Protein AF-A0A227J943-F1 (afdb_monomer_lite)

Radius of gyration: 14.08 Å; chains: 1; bounding box: 34×31×43 Å

InterPro domains:
  IPR006094 FAD linked oxidase, N-terminal [PF01565] (1-99)
  IPR016166 FAD-binding domain, PCMH-type [PS51387] (1-130)
  IPR016169 FAD-binding, type PCMH, subdomain 2 [G3DSA:3.30.465.10] (1-130)
  IPR036318 FAD-binding, type PCMH-like superfamily [SSF56176] (2-130)
  IPR050416 FAD-linked Oxidoreductases in Biosynthetic Pathways [PTHR42973] (6-129)

Structure (mmCIF, N/CA/C/O backbone):
data_AF-A0A227J943-F1
#
_entry.id   AF-A0A227J943-F1
#
loop_
_atom_site.group_PDB
_atom_site.id
_atom_site.type_symbol
_atom_site.label_atom_id
_atom_site.label_alt_id
_atom_site.label_comp_id
_atom_site.label_asym_id
_atom_site.label_entity_id
_atom_site.label_seq_id
_atom_site.pdbx_PDB_ins_code
_atom_site.Cartn_x
_atom_site.Cartn_y
_atom_site.Cartn_z
_atom_site.occupancy
_atom_site.B_iso_or_equiv
_atom_site.auth_seq_id
_atom_site.auth_comp_id
_atom_site.auth_asym_id
_atom_site.auth_atom_id
_atom_site.pdbx_PDB_model_num
ATOM 1 N N . ASN A 1 1 ? -1.892 5.500 -12.706 1.00 88.62 1 ASN A N 1
ATOM 2 C CA . ASN A 1 1 ? -0.801 6.489 -12.535 1.00 88.62 1 ASN A CA 1
ATOM 3 C C . ASN A 1 1 ? -0.649 7.252 -13.852 1.00 88.62 1 ASN A C 1
ATOM 5 O O . ASN A 1 1 ? -0.716 6.608 -14.889 1.00 88.62 1 ASN A O 1
ATOM 9 N N . ILE A 1 2 ? -0.507 8.583 -13.827 1.00 93.31 2 ILE A N 1
ATOM 10 C CA . ILE A 1 2 ? -0.534 9.434 -15.040 1.00 93.31 2 ILE A CA 1
ATOM 11 C C . ILE A 1 2 ? 0.689 9.201 -15.947 1.00 93.31 2 ILE A C 1
ATOM 13 O O . ILE A 1 2 ? 0.589 9.384 -17.154 1.00 93.31 2 ILE A O 1
ATOM 17 N N . ALA A 1 3 ? 1.813 8.730 -15.399 1.00 96.56 3 ALA A N 1
ATOM 18 C CA . ALA A 1 3 ? 3.021 8.424 -16.166 1.00 96.56 3 ALA A CA 1
ATOM 19 C C . ALA A 1 3 ? 2.927 7.123 -16.990 1.00 96.56 3 ALA A C 1
ATOM 21 O O . ALA A 1 3 ? 3.852 6.811 -17.727 1.00 96.56 3 ALA A O 1
ATOM 22 N N . GLY A 1 4 ? 1.837 6.353 -16.873 1.00 95.81 4 GLY A N 1
ATOM 23 C CA . GLY A 1 4 ? 1.636 5.142 -17.679 1.00 95.81 4 GLY A CA 1
ATOM 24 C C . GLY A 1 4 ? 2.387 3.895 -17.196 1.00 95.81 4 GLY A C 1
ATOM 25 O O . GLY A 1 4 ? 2.335 2.874 -17.865 1.00 95.81 4 GLY A O 1
ATOM 26 N N . ASN A 1 5 ? 3.002 3.926 -16.007 1.00 95.50 5 ASN A N 1
ATOM 27 C CA . ASN A 1 5 ? 3.844 2.840 -15.464 1.00 95.50 5 ASN A CA 1
ATOM 28 C C . ASN A 1 5 ? 3.155 1.469 -15.272 1.00 95.50 5 ASN A C 1
ATOM 30 O O . ASN A 1 5 ? 3.804 0.522 -14.846 1.00 95.50 5 ASN A O 1
ATOM 34 N N . ALA A 1 6 ? 1.843 1.367 -15.497 1.00 95.12 6 ALA A N 1
ATOM 35 C CA . ALA A 1 6 ? 1.084 0.130 -15.311 1.00 95.12 6 ALA A CA 1
ATOM 36 C C . ALA A 1 6 ? 1.099 -0.787 -16.547 1.00 95.12 6 ALA A C 1
ATOM 38 O O . ALA A 1 6 ? 0.615 -1.908 -16.465 1.00 95.12 6 ALA A O 1
ATOM 39 N N . VAL A 1 7 ? 1.626 -0.320 -17.682 1.00 96.94 7 VAL A N 1
ATOM 40 C CA . VAL A 1 7 ? 1.713 -1.082 -18.935 1.00 96.94 7 VAL A CA 1
ATOM 41 C C . VAL A 1 7 ? 3.126 -0.998 -19.504 1.00 96.94 7 VAL A C 1
ATOM 43 O O . VAL A 1 7 ? 3.885 -0.089 -19.172 1.00 96.94 7 VAL A O 1
ATOM 46 N N . CYS A 1 8 ? 3.488 -1.952 -20.357 1.00 96.56 8 CYS A N 1
ATOM 47 C CA . CYS A 1 8 ? 4.795 -1.993 -21.002 1.00 96.56 8 CYS A CA 1
ATOM 48 C C . CYS A 1 8 ? 4.689 -2.490 -22.444 1.00 96.56 8 CYS A C 1
ATOM 50 O O . CYS A 1 8 ? 3.818 -3.297 -22.774 1.00 96.56 8 CYS A O 1
ATOM 52 N N . ASP A 1 9 ? 5.618 -2.039 -23.281 1.00 97.50 9 ASP A N 1
ATOM 53 C CA . ASP A 1 9 ? 5.806 -2.576 -24.624 1.00 97.50 9 ASP A CA 1
ATOM 54 C C . ASP A 1 9 ? 6.682 -3.828 -24.552 1.00 97.50 9 ASP A C 1
ATOM 56 O O . ASP A 1 9 ? 7.767 -3.800 -23.971 1.00 97.50 9 ASP A O 1
ATOM 60 N N . ASN A 1 10 ? 6.236 -4.924 -25.174 1.00 96.50 10 ASN A N 1
ATOM 61 C CA . ASN A 1 10 ? 6.993 -6.181 -25.285 1.00 96.50 10 ASN A CA 1
ATOM 62 C C . ASN A 1 10 ? 7.503 -6.749 -23.943 1.00 96.50 10 ASN A C 1
ATOM 64 O O . ASN A 1 10 ? 8.530 -7.428 -23.903 1.00 96.50 10 ASN A O 1
ATOM 68 N N . GLY A 1 11 ? 6.795 -6.471 -22.850 1.00 97.06 11 GLY A N 1
ATOM 69 C CA . GLY A 1 11 ? 7.096 -6.992 -21.523 1.00 97.06 11 GLY A CA 1
ATOM 70 C C . GLY A 1 11 ? 5.964 -7.848 -20.969 1.00 97.06 11 GLY A C 1
ATOM 71 O O . GLY A 1 11 ? 5.012 -8.207 -21.664 1.00 97.06 11 GLY A O 1
ATOM 72 N N . VAL A 1 12 ? 6.077 -8.169 -19.685 1.00 97.50 12 VAL A N 1
ATOM 73 C CA . VAL A 1 12 ? 5.025 -8.853 -18.935 1.00 97.50 12 VAL A CA 1
ATOM 74 C C . VAL A 1 12 ? 4.421 -7.860 -17.957 1.00 97.50 12 VAL A C 1
ATOM 76 O O . VAL A 1 12 ? 5.125 -7.281 -17.131 1.00 97.50 12 VAL A O 1
ATOM 79 N N . MET A 1 13 ? 3.105 -7.688 -18.043 1.00 97.56 13 MET A N 1
ATOM 80 C CA . MET A 1 13 ? 2.330 -6.956 -17.051 1.00 97.56 13 MET A CA 1
ATOM 81 C C . MET A 1 13 ? 1.874 -7.928 -15.968 1.00 97.56 13 MET A C 1
ATOM 83 O O . MET A 1 13 ? 1.166 -8.894 -16.254 1.00 97.56 13 MET A O 1
ATOM 87 N N . ILE A 1 14 ? 2.268 -7.665 -14.725 1.00 98.12 14 ILE A N 1
ATOM 88 C CA . ILE A 1 14 ? 1.749 -8.398 -13.571 1.00 98.12 14 ILE A CA 1
ATOM 89 C C . ILE A 1 14 ? 0.493 -7.670 -13.099 1.00 98.12 14 ILE A C 1
ATOM 91 O O . ILE A 1 14 ? 0.564 -6.689 -12.360 1.00 98.12 14 ILE A O 1
ATOM 95 N N . ASP A 1 15 ? -0.650 -8.125 -13.605 1.00 98.38 15 ASP A N 1
ATOM 96 C CA . ASP A 1 15 ? -1.958 -7.586 -13.252 1.00 98.38 15 ASP A CA 1
ATOM 97 C C . ASP A 1 15 ? -2.443 -8.185 -11.929 1.00 98.38 15 ASP A C 1
ATOM 99 O O . ASP A 1 15 ? -2.662 -9.392 -11.814 1.00 98.38 15 ASP A O 1
ATOM 103 N N . LEU A 1 16 ? -2.601 -7.327 -10.924 1.00 98.44 16 LEU A N 1
ATOM 104 C CA . LEU A 1 16 ? -3.051 -7.708 -9.588 1.00 98.44 16 LEU A CA 1
ATOM 105 C C . LEU A 1 16 ? -4.545 -7.447 -9.375 1.00 98.44 16 LEU A C 1
ATOM 107 O O . LEU A 1 16 ? -5.033 -7.683 -8.276 1.00 98.44 16 LEU A O 1
ATOM 111 N N . SER A 1 17 ? -5.278 -6.976 -10.390 1.00 98.00 17 SER A N 1
ATOM 112 C CA . SER A 1 17 ? -6.685 -6.550 -10.283 1.00 98.00 17 SER A CA 1
ATOM 113 C C . SER A 1 17 ? -7.666 -7.645 -9.857 1.00 98.00 17 SER A C 1
ATOM 115 O O . SER A 1 17 ? -8.803 -7.332 -9.527 1.00 98.00 17 SER A O 1
ATOM 117 N N . LEU A 1 18 ? -7.247 -8.914 -9.838 1.00 98.44 18 LEU A N 1
ATOM 118 C CA . LEU A 1 18 ? -8.046 -10.038 -9.336 1.00 98.44 18 LEU A CA 1
ATOM 119 C C . LEU A 1 18 ? -7.770 -10.383 -7.861 1.00 98.44 18 LEU A C 1
ATOM 121 O O . LEU A 1 18 ? -8.484 -11.204 -7.289 1.00 98.44 18 LEU A O 1
ATOM 125 N N . LEU A 1 19 ? -6.753 -9.775 -7.244 1.00 98.50 19 LEU A N 1
ATOM 126 C CA . LEU A 1 19 ? -6.475 -9.874 -5.810 1.00 98.50 19 LEU A CA 1
ATOM 127 C C . LEU A 1 19 ? -7.187 -8.717 -5.097 1.00 98.50 19 LEU A C 1
ATOM 129 O O . LEU A 1 19 ? -6.608 -7.647 -4.903 1.00 98.50 19 LEU A O 1
ATOM 133 N N . THR A 1 20 ? -8.471 -8.904 -4.787 1.00 98.50 20 THR A N 1
ATOM 134 C CA . THR A 1 20 ? -9.376 -7.842 -4.314 1.00 98.50 20 THR A CA 1
ATOM 135 C C . THR A 1 20 ? -9.987 -8.101 -2.934 1.00 98.50 20 THR A C 1
ATOM 137 O O . THR A 1 20 ? -11.034 -7.538 -2.608 1.00 98.50 20 THR A O 1
ATOM 140 N N . GLN A 1 21 ? -9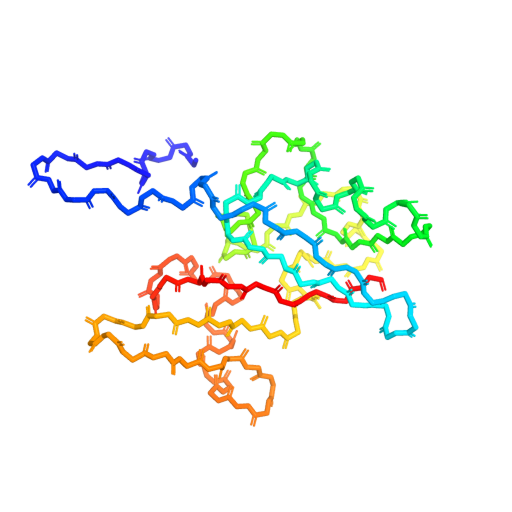.403 -8.975 -2.115 1.00 98.69 21 GLN A N 1
ATOM 141 C CA . GLN A 1 21 ? -9.915 -9.228 -0.770 1.00 98.69 21 GLN A CA 1
ATOM 142 C C . GLN A 1 21 ? -9.547 -8.109 0.208 1.00 98.69 21 GLN A C 1
ATOM 144 O O . GLN A 1 21 ? -8.400 -7.668 0.297 1.00 98.69 21 GLN A O 1
ATOM 149 N N . VAL A 1 22 ? -10.536 -7.721 1.018 1.00 98.88 22 VAL A N 1
ATOM 150 C CA . VAL A 1 22 ? -10.360 -6.867 2.194 1.00 98.88 22 VAL A CA 1
ATOM 151 C C . VAL A 1 22 ? -10.877 -7.607 3.420 1.00 98.88 22 VAL A C 1
ATOM 153 O O . VAL A 1 22 ? -12.042 -8.002 3.471 1.00 98.88 22 VAL A O 1
ATOM 156 N N . ARG A 1 23 ? -10.023 -7.776 4.430 1.00 98.69 23 ARG A N 1
ATOM 157 C CA . ARG A 1 23 ? -10.393 -8.331 5.736 1.00 98.69 23 ARG A CA 1
ATOM 158 C C . ARG A 1 23 ? -10.191 -7.277 6.814 1.00 98.69 23 ARG A C 1
ATOM 160 O O . ARG A 1 23 ? -9.086 -6.768 6.968 1.00 98.69 23 ARG A O 1
ATOM 167 N N . VAL A 1 24 ? -11.231 -6.999 7.593 1.00 98.88 24 VAL A N 1
ATOM 168 C CA . VAL A 1 24 ? -11.177 -6.065 8.724 1.00 98.88 24 VAL A CA 1
ATOM 169 C C . VAL A 1 24 ? -11.188 -6.846 10.034 1.00 98.88 24 VAL A C 1
ATOM 171 O O . VAL A 1 24 ? -12.013 -7.736 10.229 1.00 98.88 24 VAL A O 1
ATOM 174 N N . ASP A 1 25 ? -10.258 -6.518 10.923 1.00 98.69 25 ASP A N 1
ATOM 175 C CA . ASP A 1 25 ? -10.294 -6.899 12.331 1.00 98.69 25 ASP A CA 1
ATOM 176 C C . ASP A 1 25 ? -10.788 -5.693 13.136 1.00 98.69 25 ASP A C 1
ATOM 178 O O . ASP A 1 25 ? -10.053 -4.728 13.355 1.00 98.69 25 ASP A O 1
ATOM 182 N N . GLU A 1 26 ? -12.056 -5.735 13.544 1.00 98.12 26 GLU A N 1
ATOM 183 C CA . GLU A 1 26 ? -12.706 -4.654 14.290 1.00 98.12 26 GLU A CA 1
ATOM 184 C C . GLU A 1 26 ? -12.084 -4.444 15.678 1.00 98.12 26 GLU A C 1
ATOM 186 O O . GLU A 1 26 ? -11.960 -3.308 16.138 1.00 98.12 26 GLU A O 1
ATOM 191 N N . ASN A 1 27 ? -11.636 -5.522 16.328 1.00 98.25 27 ASN A N 1
ATOM 192 C CA . ASN A 1 27 ? -11.072 -5.451 17.674 1.00 98.25 27 ASN A CA 1
ATOM 193 C C . ASN A 1 27 ? -9.683 -4.813 17.647 1.00 98.25 27 ASN A C 1
ATOM 195 O O . ASN A 1 27 ? -9.384 -3.932 18.453 1.00 98.25 27 ASN A O 1
ATOM 199 N N . ALA A 1 28 ? -8.841 -5.245 16.705 1.00 98.44 28 ALA A N 1
ATOM 200 C CA . ALA A 1 28 ? -7.503 -4.693 16.520 1.00 98.44 28 ALA A CA 1
ATOM 201 C C . ALA A 1 28 ? -7.508 -3.354 15.762 1.00 98.44 28 ALA A C 1
ATOM 203 O O . ALA A 1 28 ? -6.486 -2.667 15.732 1.00 98.44 28 ALA A O 1
ATOM 204 N N . LYS A 1 29 ? -8.641 -2.985 15.147 1.00 98.75 29 LYS A N 1
ATOM 205 C CA . LYS A 1 29 ? -8.772 -1.858 14.213 1.00 98.75 29 LYS A CA 1
ATOM 206 C C . LYS A 1 29 ? -7.726 -1.934 13.102 1.00 98.75 29 LYS A C 1
ATOM 208 O O . LYS A 1 29 ? -6.978 -0.990 12.855 1.00 98.75 29 LYS A O 1
ATOM 213 N N . ARG A 1 30 ? -7.651 -3.100 12.459 1.00 98.88 30 ARG A N 1
ATOM 214 C CA . ARG A 1 30 ? -6.730 -3.374 11.351 1.00 98.88 30 ARG A CA 1
ATOM 215 C C . ARG A 1 30 ? -7.496 -3.738 10.089 1.00 98.88 30 ARG A C 1
ATOM 217 O O . ARG A 1 30 ? -8.485 -4.464 10.161 1.00 98.88 30 ARG A O 1
ATOM 224 N N . ALA A 1 31 ? -7.011 -3.297 8.935 1.00 98.88 31 ALA A N 1
ATOM 225 C CA . ALA A 1 31 ? -7.448 -3.803 7.636 1.00 98.88 31 ALA A CA 1
ATOM 226 C C . ALA A 1 31 ? -6.298 -4.514 6.929 1.00 98.88 31 ALA A C 1
ATOM 228 O O . ALA A 1 31 ? -5.206 -3.970 6.841 1.00 98.88 31 ALA A O 1
ATOM 229 N N . PHE A 1 32 ? -6.574 -5.691 6.378 1.00 98.88 32 PHE A N 1
ATOM 230 C CA . PHE A 1 32 ? -5.674 -6.461 5.528 1.00 98.88 32 PHE A CA 1
ATOM 231 C C . PHE A 1 32 ? -6.229 -6.411 4.109 1.00 98.88 32 PHE A C 1
ATOM 233 O O . PHE A 1 32 ? -7.351 -6.862 3.872 1.00 98.88 32 PHE A O 1
ATOM 240 N N . VAL A 1 33 ? -5.472 -5.817 3.194 1.00 98.94 33 VAL A N 1
ATOM 241 C CA . VAL A 1 33 ? -5.962 -5.382 1.884 1.00 98.94 33 VAL A CA 1
ATOM 242 C C . VAL A 1 33 ? -5.074 -5.954 0.793 1.00 98.94 33 VAL A C 1
ATOM 244 O O . VAL A 1 33 ? -3.858 -5.755 0.804 1.00 98.94 33 VAL A O 1
ATOM 247 N N . GLU A 1 34 ? -5.672 -6.663 -0.155 1.00 98.94 34 GLU A N 1
ATOM 248 C CA . GLU A 1 34 ? -4.973 -7.141 -1.342 1.00 98.94 34 GLU A CA 1
ATOM 249 C C . GLU A 1 34 ? -4.689 -5.994 -2.339 1.00 98.94 34 GLU A C 1
ATOM 251 O O . GLU A 1 34 ? -5.406 -4.992 -2.389 1.00 98.94 34 GLU A O 1
ATOM 256 N N . PRO A 1 35 ? -3.614 -6.087 -3.142 1.00 98.75 35 PRO A N 1
ATOM 257 C CA . PRO A 1 35 ? -3.106 -4.963 -3.931 1.00 98.75 35 PRO A CA 1
ATOM 258 C C . PRO A 1 35 ? -4.003 -4.549 -5.102 1.00 98.75 35 PRO A C 1
ATOM 260 O O . PRO A 1 35 ? -3.854 -3.432 -5.606 1.00 98.75 35 PRO A O 1
ATOM 263 N N . GLY A 1 36 ? -4.900 -5.432 -5.545 1.00 98.75 36 GLY A N 1
ATOM 264 C CA . GLY A 1 36 ? -5.880 -5.163 -6.593 1.00 98.75 36 GLY A CA 1
ATOM 265 C C . GLY A 1 36 ? -7.085 -4.357 -6.122 1.00 98.75 36 GLY A C 1
ATOM 266 O O . GLY A 1 36 ? -7.828 -3.859 -6.964 1.00 98.75 36 GLY A O 1
ATOM 267 N N . CYS A 1 37 ? -7.274 -4.193 -4.808 1.00 98.88 37 CYS A N 1
ATOM 268 C CA . CYS A 1 37 ? -8.357 -3.383 -4.266 1.00 98.88 37 CYS A CA 1
ATOM 269 C C . CYS A 1 37 ? -8.252 -1.920 -4.708 1.00 98.88 37 CYS A C 1
ATOM 271 O O . CYS A 1 37 ? -7.174 -1.337 -4.868 1.00 98.88 37 CYS A O 1
ATOM 273 N N . THR A 1 38 ? -9.409 -1.298 -4.834 1.00 98.88 38 THR A N 1
ATOM 274 C CA . THR A 1 38 ? -9.576 0.142 -4.961 1.00 98.88 38 THR A CA 1
ATOM 275 C C . THR A 1 38 ? -9.765 0.782 -3.586 1.00 98.88 38 THR A C 1
ATOM 277 O O . THR A 1 38 ? -9.991 0.098 -2.586 1.00 98.88 38 THR A O 1
ATOM 280 N N . LEU A 1 39 ? -9.685 2.113 -3.508 1.00 98.81 39 LEU A N 1
ATOM 281 C CA . LEU A 1 39 ? -9.960 2.820 -2.251 1.00 98.81 39 LEU A CA 1
ATOM 282 C C . LEU A 1 39 ? -11.397 2.578 -1.783 1.00 98.81 39 LEU A C 1
ATOM 284 O O . LEU A 1 39 ? -11.634 2.431 -0.590 1.00 98.81 39 LEU A O 1
ATOM 288 N N . GLY A 1 40 ? -12.334 2.494 -2.735 1.00 98.81 40 GLY A N 1
ATOM 289 C CA . GLY A 1 40 ? -13.736 2.205 -2.455 1.00 98.81 40 GLY A CA 1
ATOM 290 C C . GLY A 1 40 ? -13.938 0.852 -1.777 1.00 98.81 40 GLY A C 1
ATOM 291 O O . GLY A 1 40 ? -14.757 0.766 -0.871 1.00 98.81 40 GLY A O 1
ATOM 292 N N . ASP A 1 41 ? -13.158 -0.169 -2.143 1.00 98.81 41 ASP A N 1
ATOM 293 C CA . ASP A 1 41 ? -13.248 -1.491 -1.508 1.00 98.81 41 ASP A CA 1
ATOM 294 C C . ASP A 1 41 ? -12.828 -1.437 -0.031 1.00 98.81 41 ASP A C 1
ATOM 296 O O . ASP A 1 41 ? -13.491 -2.011 0.837 1.00 98.81 41 ASP A O 1
ATOM 300 N N . LEU A 1 42 ? -11.742 -0.712 0.271 1.00 98.81 42 LEU A N 1
ATOM 301 C CA . LEU A 1 42 ? -11.276 -0.514 1.646 1.00 98.81 42 LEU A CA 1
ATOM 302 C C . LEU A 1 42 ? -12.268 0.327 2.458 1.00 98.81 42 LEU A C 1
ATOM 304 O O . LEU A 1 42 ? -12.600 -0.036 3.591 1.00 98.81 42 LEU A O 1
ATOM 308 N N . ASP A 1 43 ? -12.770 1.420 1.886 1.00 98.88 43 ASP A N 1
ATOM 309 C CA . ASP A 1 43 ? -13.772 2.266 2.532 1.00 98.88 43 ASP A CA 1
ATOM 310 C C . ASP A 1 43 ? -15.055 1.468 2.811 1.00 98.88 43 ASP A C 1
ATOM 312 O O . ASP A 1 43 ? -15.541 1.473 3.939 1.00 98.88 43 ASP A O 1
ATOM 316 N N . GLU A 1 44 ? -15.578 0.713 1.840 1.00 98.75 44 GLU A N 1
ATOM 317 C CA . GLU A 1 44 ? -16.791 -0.094 2.019 1.00 98.75 44 GLU A CA 1
ATOM 318 C C . GLU A 1 44 ? -16.612 -1.150 3.119 1.00 98.75 44 GLU A C 1
ATOM 320 O O . GLU A 1 44 ? -17.487 -1.323 3.972 1.00 98.75 44 GLU A O 1
ATOM 325 N N . ALA A 1 45 ? -15.483 -1.862 3.119 1.00 98.81 45 ALA A N 1
ATOM 326 C CA . ALA A 1 45 ? -15.207 -2.891 4.112 1.00 98.81 45 ALA A CA 1
ATOM 327 C C . ALA A 1 45 ? -15.037 -2.307 5.523 1.00 98.81 45 ALA A C 1
ATOM 329 O O . ALA A 1 45 ? -15.612 -2.832 6.474 1.00 98.81 45 ALA A O 1
ATOM 330 N N . SER A 1 46 ? -14.284 -1.214 5.672 1.00 98.75 46 SER A N 1
ATOM 331 C CA . SER A 1 46 ? -14.026 -0.588 6.978 1.00 98.75 46 SER A CA 1
ATOM 332 C C . SER A 1 46 ? -15.250 0.143 7.542 1.00 98.75 46 SER A C 1
ATOM 334 O O . SER A 1 46 ? -15.532 0.044 8.741 1.00 98.75 46 SER A O 1
ATOM 336 N N . GLN A 1 47 ? -16.052 0.786 6.689 1.00 98.62 47 GLN A N 1
ATOM 337 C CA . GLN A 1 47 ? -17.263 1.499 7.103 1.00 98.62 47 GLN A CA 1
ATOM 338 C C . GLN A 1 47 ? -18.364 0.575 7.634 1.00 98.62 47 GLN A C 1
ATOM 340 O O . GLN A 1 47 ? -19.154 1.014 8.470 1.00 98.62 47 GLN A O 1
ATOM 345 N N . LYS A 1 48 ? -18.386 -0.714 7.259 1.00 98.50 48 LYS A N 1
ATOM 346 C CA . LYS A 1 48 ? -19.273 -1.722 7.883 1.00 98.50 48 LYS A CA 1
ATOM 347 C C . LYS A 1 48 ? -19.056 -1.849 9.398 1.00 98.50 48 LYS A C 1
ATOM 349 O O . LYS A 1 48 ? -19.978 -2.245 10.104 1.00 98.50 48 LYS A O 1
ATOM 354 N N . HIS A 1 49 ? -17.876 -1.460 9.883 1.00 98.38 49 HIS A N 1
ATOM 355 C CA . HIS A 1 49 ? -17.494 -1.448 11.297 1.00 98.38 49 HIS A CA 1
ATOM 356 C C . HIS A 1 49 ? -17.377 -0.023 11.873 1.00 98.38 49 HIS A C 1
ATOM 358 O O . HIS A 1 49 ? -16.918 0.158 12.997 1.00 98.38 49 HIS A O 1
ATOM 364 N N . GLY A 1 50 ? -17.752 1.015 11.114 1.00 98.50 50 GLY A N 1
ATOM 365 C CA . GLY A 1 50 ? -17.586 2.413 11.530 1.00 98.50 50 GLY A CA 1
ATOM 366 C C . GLY A 1 50 ? -16.124 2.862 11.663 1.00 98.50 50 GLY A C 1
ATOM 367 O O . GLY A 1 50 ? -15.841 3.808 12.399 1.00 98.50 50 GLY A O 1
ATOM 368 N N . LEU A 1 51 ? -15.199 2.184 10.978 1.00 98.81 51 LEU A N 1
ATOM 369 C CA . LEU A 1 51 ? -13.760 2.457 10.993 1.00 98.81 51 LEU A CA 1
ATOM 370 C C . LEU A 1 51 ? -13.304 3.108 9.674 1.00 98.81 51 LEU A C 1
ATOM 372 O O . LEU A 1 51 ? -14.017 3.034 8.670 1.00 98.81 51 LEU A O 1
ATOM 376 N N . ALA A 1 52 ?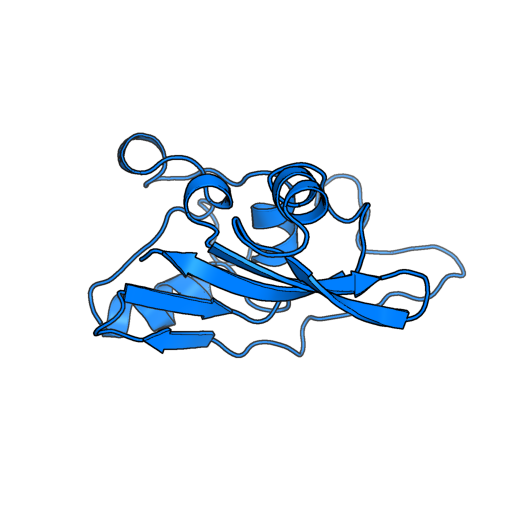 -12.139 3.769 9.668 1.00 98.81 52 ALA A N 1
ATOM 377 C CA . ALA A 1 52 ? -11.566 4.379 8.463 1.00 98.81 52 ALA A CA 1
ATOM 378 C C . ALA A 1 52 ? -10.077 4.716 8.633 1.00 98.81 52 ALA A C 1
ATOM 380 O O . ALA A 1 52 ? -9.647 5.131 9.702 1.00 98.81 52 ALA A O 1
ATOM 381 N N . THR A 1 53 ? -9.317 4.678 7.540 1.00 98.75 53 THR A N 1
ATOM 382 C CA . THR A 1 53 ? -7.925 5.156 7.491 1.00 98.75 53 THR A CA 1
ATOM 383 C C . THR A 1 53 ? -7.734 6.150 6.344 1.00 98.75 53 THR A C 1
ATOM 385 O O . THR A 1 53 ? -8.540 6.149 5.410 1.00 98.75 53 THR A O 1
ATOM 388 N N . PRO A 1 54 ? -6.721 7.037 6.361 1.00 98.75 54 PRO A N 1
ATOM 389 C CA . PRO A 1 54 ? -6.468 7.933 5.242 1.00 98.75 54 PRO A CA 1
ATOM 390 C C . PRO A 1 54 ? -6.201 7.197 3.935 1.00 98.75 54 PRO A C 1
ATOM 392 O O . PRO A 1 54 ? -5.242 6.442 3.805 1.00 98.75 54 PRO A O 1
ATOM 395 N N . VAL A 1 55 ? -7.001 7.516 2.925 1.00 98.69 55 VAL A N 1
ATOM 396 C CA . VAL A 1 55 ? -6.806 7.128 1.526 1.00 98.69 55 VAL A CA 1
ATOM 397 C C . VAL A 1 55 ? -6.947 8.353 0.619 1.00 98.69 55 VAL A C 1
ATOM 399 O O . VAL A 1 55 ? -7.188 9.471 1.083 1.00 98.69 55 VAL A O 1
ATOM 402 N N . GLY A 1 56 ? -6.766 8.155 -0.688 1.00 98.50 56 GLY A N 1
ATOM 403 C CA . GLY A 1 56 ? -7.055 9.160 -1.710 1.00 98.50 56 GLY A CA 1
ATOM 404 C C . GLY A 1 56 ? -8.524 9.574 -1.804 1.00 98.50 56 GLY A C 1
ATOM 405 O O . GLY A 1 56 ? -9.404 9.044 -1.140 1.00 98.50 56 GLY A O 1
ATOM 406 N N . ILE A 1 57 ? -8.796 10.546 -2.673 1.00 98.38 57 ILE A N 1
ATOM 407 C CA . ILE A 1 57 ? -10.128 11.160 -2.805 1.00 98.38 57 ILE A CA 1
ATOM 408 C C . ILE A 1 57 ? -11.054 10.375 -3.753 1.00 98.38 57 ILE A C 1
ATOM 410 O O . ILE A 1 57 ? -12.272 10.485 -3.650 1.00 98.38 57 ILE A O 1
ATOM 414 N N . ASN A 1 58 ? -10.496 9.617 -4.702 1.00 98.25 58 ASN A N 1
ATOM 415 C CA . ASN A 1 58 ? -11.258 8.966 -5.769 1.00 98.25 58 ASN A CA 1
ATOM 416 C C . ASN A 1 58 ? -11.346 7.451 -5.547 1.00 98.25 58 ASN A C 1
ATOM 418 O O . ASN A 1 58 ? -10.330 6.760 -5.661 1.00 98.25 58 ASN A O 1
ATOM 422 N N . SER A 1 59 ? -12.567 6.955 -5.322 1.00 98.38 59 SER A N 1
ATOM 423 C CA . SER A 1 59 ? -12.881 5.557 -5.012 1.00 98.38 59 SER A CA 1
ATOM 424 C C . SER A 1 59 ? -12.300 4.547 -5.995 1.00 98.38 59 SER A C 1
ATOM 426 O O . SER A 1 59 ? -11.932 3.464 -5.567 1.00 98.38 59 SER A O 1
ATOM 428 N N . THR A 1 60 ? -12.158 4.884 -7.282 1.00 98.25 60 THR A N 1
ATOM 429 C CA . THR A 1 60 ? -11.658 3.944 -8.304 1.00 98.25 60 THR A CA 1
ATOM 430 C C . THR A 1 60 ? -10.132 3.847 -8.345 1.00 98.25 60 THR A C 1
ATOM 432 O O . THR A 1 60 ? -9.575 3.154 -9.194 1.00 98.25 60 THR A O 1
ATOM 435 N N . THR A 1 61 ? -9.420 4.592 -7.498 1.00 98.69 61 THR A N 1
ATOM 436 C CA . THR A 1 61 ? -7.954 4.546 -7.449 1.00 98.69 61 THR A CA 1
ATOM 437 C C . THR A 1 61 ? -7.507 3.234 -6.808 1.00 98.69 61 THR A C 1
ATOM 439 O O . THR A 1 61 ? -8.028 2.853 -5.767 1.00 98.69 61 THR A O 1
ATOM 442 N N . GLY A 1 62 ? -6.530 2.547 -7.401 1.00 98.75 62 GLY A N 1
ATOM 443 C CA . GLY A 1 62 ? -5.948 1.335 -6.813 1.00 98.75 62 GLY A CA 1
ATOM 444 C C . GLY A 1 62 ? -5.179 1.634 -5.522 1.00 98.75 62 GLY A C 1
ATOM 445 O O . GLY A 1 62 ? -4.382 2.579 -5.481 1.00 98.75 62 GLY A O 1
ATOM 446 N N . ILE A 1 63 ? -5.380 0.814 -4.489 1.00 98.81 63 ILE A N 1
ATOM 447 C CA . ILE A 1 63 ? -4.784 1.000 -3.161 1.00 98.81 63 ILE A CA 1
ATOM 448 C C . ILE A 1 63 ? -3.258 0.897 -3.193 1.00 98.81 63 ILE A C 1
ATOM 450 O O . ILE A 1 63 ? -2.577 1.701 -2.556 1.00 98.81 63 ILE A O 1
ATOM 454 N N . ALA A 1 64 ? -2.711 -0.036 -3.979 1.00 98.62 64 ALA A N 1
ATOM 455 C CA . ALA A 1 64 ? -1.281 -0.322 -3.993 1.00 98.62 64 ALA A CA 1
ATOM 456 C C . ALA A 1 64 ? -0.465 0.861 -4.522 1.00 98.62 64 ALA A C 1
ATOM 458 O O . ALA A 1 64 ? 0.463 1.336 -3.869 1.00 98.62 64 ALA A O 1
ATOM 459 N N . GLY A 1 65 ? -0.846 1.381 -5.692 1.00 98.44 65 GLY A N 1
ATOM 460 C CA . GLY A 1 65 ? -0.148 2.506 -6.310 1.00 98.44 65 GLY A CA 1
ATOM 461 C C . GLY A 1 65 ? -0.242 3.791 -5.487 1.00 98.44 65 GLY A C 1
ATOM 462 O O . GLY A 1 65 ? 0.715 4.562 -5.459 1.00 98.44 65 GLY A O 1
ATOM 463 N N . LEU A 1 66 ? -1.375 4.019 -4.814 1.00 98.75 66 LEU A N 1
ATOM 464 C CA . LEU A 1 66 ? -1.558 5.177 -3.943 1.00 98.75 66 LEU A CA 1
ATOM 465 C C . LEU A 1 66 ? -0.724 5.060 -2.665 1.00 98.75 66 LEU A C 1
ATOM 467 O O . LEU A 1 66 ? 0.007 5.991 -2.338 1.00 98.75 66 LEU A O 1
ATOM 471 N N . THR A 1 67 ? -0.809 3.917 -1.983 1.00 98.81 67 THR A N 1
ATOM 472 C CA . THR A 1 67 ? -0.090 3.663 -0.729 1.00 98.81 67 THR A CA 1
ATOM 473 C C . THR A 1 67 ? 1.411 3.736 -0.953 1.00 98.81 67 THR A C 1
ATOM 475 O O . THR A 1 67 ? 2.084 4.517 -0.303 1.00 98.81 67 THR A O 1
ATOM 478 N N . LEU A 1 68 ? 1.958 3.023 -1.938 1.00 98.75 68 LEU A N 1
ATOM 479 C CA . LEU A 1 68 ? 3.409 3.012 -2.163 1.00 98.75 68 LEU A CA 1
ATOM 480 C C . LEU A 1 68 ? 3.972 4.374 -2.599 1.00 98.75 68 LEU A C 1
ATOM 482 O O . LEU A 1 68 ? 5.169 4.614 -2.468 1.00 98.75 68 LEU A O 1
ATOM 486 N N . GLY A 1 69 ? 3.127 5.275 -3.107 1.00 98.38 69 GLY A N 1
ATOM 487 C CA . GLY A 1 69 ? 3.488 6.660 -3.424 1.00 98.38 69 GLY A CA 1
ATOM 488 C C . GLY A 1 69 ? 3.241 7.664 -2.291 1.00 98.38 69 GLY A C 1
ATOM 489 O O . GLY A 1 69 ? 3.474 8.854 -2.489 1.00 98.38 69 GLY A O 1
ATOM 490 N N . GLY A 1 70 ? 2.736 7.224 -1.137 1.00 98.69 70 GLY A N 1
ATOM 491 C CA . GLY A 1 70 ? 2.381 8.065 0.007 1.00 98.69 70 GLY A CA 1
ATOM 492 C C . GLY A 1 70 ? 0.880 8.080 0.284 1.00 98.69 70 GLY A C 1
ATOM 493 O O . GLY A 1 70 ? 0.421 7.528 1.281 1.00 98.69 70 GLY A O 1
ATOM 494 N N . GLY A 1 71 ? 0.116 8.703 -0.614 1.00 98.31 71 GLY A N 1
ATOM 495 C CA . GLY A 1 71 ? -1.343 8.764 -0.536 1.00 98.31 71 GLY A CA 1
ATOM 496 C C . GLY A 1 71 ? -1.871 9.824 0.430 1.00 98.31 71 GLY A C 1
ATOM 497 O O . GLY A 1 71 ? -1.544 9.848 1.613 1.00 98.31 71 GLY A O 1
ATOM 498 N N . PHE A 1 72 ? -2.719 10.718 -0.076 1.00 98.69 72 PHE A N 1
ATOM 499 C CA . PHE A 1 72 ? -3.362 11.752 0.729 1.00 98.69 72 PHE A CA 1
ATOM 500 C C . PHE A 1 72 ? -4.806 11.977 0.289 1.00 98.69 72 PHE A C 1
ATOM 502 O O . PHE A 1 72 ? -5.139 11.854 -0.892 1.00 98.69 72 PHE A O 1
ATOM 509 N N . GLY A 1 73 ? -5.646 12.390 1.231 1.00 98.56 73 GLY A N 1
ATOM 510 C CA . GLY A 1 73 ? -7.036 12.732 0.972 1.00 98.56 73 GLY A CA 1
ATOM 511 C C . GLY A 1 73 ? -7.693 13.420 2.160 1.00 98.56 73 GLY A C 1
ATOM 512 O O . GLY A 1 73 ? -7.045 14.133 2.929 1.00 98.56 73 GLY A O 1
ATOM 513 N N . TRP A 1 74 ? -9.002 13.223 2.305 1.00 98.62 74 TRP A N 1
ATOM 514 C CA . TRP A 1 74 ? -9.833 13.972 3.254 1.00 98.62 74 TRP A CA 1
ATOM 515 C C . TRP A 1 74 ? -9.391 13.827 4.712 1.00 98.62 74 TRP A C 1
ATOM 517 O O . TRP A 1 74 ? -9.400 14.796 5.471 1.00 98.62 74 TRP A O 1
ATOM 527 N N . LEU A 1 75 ? -8.966 12.624 5.094 1.00 98.69 75 LEU A N 1
ATOM 528 C CA . LEU A 1 75 ? -8.571 12.291 6.461 1.00 98.69 75 LEU A CA 1
ATOM 529 C C . LEU A 1 75 ? -7.128 12.699 6.793 1.00 98.69 75 LEU A C 1
ATOM 531 O O . LEU A 1 75 ? -6.749 12.720 7.967 1.00 98.69 75 LEU A O 1
ATOM 535 N N . SER A 1 76 ? -6.332 13.094 5.793 1.00 98.69 76 SER A N 1
ATOM 536 C CA . SER A 1 76 ? -4.888 13.238 5.981 1.00 98.69 76 SER A CA 1
ATOM 537 C C . SER A 1 76 ? -4.478 14.372 6.903 1.00 98.69 76 SER A C 1
ATOM 539 O O . SER A 1 76 ? -3.481 14.270 7.609 1.00 98.69 76 SER A O 1
ATOM 541 N N . ARG A 1 77 ? -5.282 15.436 6.981 1.00 98.50 77 ARG A N 1
ATOM 542 C CA . ARG A 1 77 ? -5.027 16.534 7.925 1.00 98.50 77 ARG A CA 1
ATOM 543 C C . ARG A 1 77 ? -5.088 16.098 9.388 1.00 98.50 77 ARG A C 1
ATOM 545 O O . ARG A 1 77 ? -4.499 16.769 10.229 1.00 98.50 77 ARG A O 1
ATOM 552 N N . LYS A 1 78 ? -5.847 15.044 9.694 1.00 98.56 78 LYS A N 1
ATOM 553 C CA . LYS A 1 78 ? -6.066 14.570 11.063 1.00 98.56 78 LYS A CA 1
ATOM 554 C C . LYS A 1 78 ? -5.208 13.353 11.402 1.00 98.56 78 LYS A C 1
ATOM 556 O O . LYS A 1 78 ? -4.780 13.243 12.544 1.00 98.56 78 LYS A O 1
ATOM 561 N N . TYR A 1 79 ? -4.969 12.474 10.429 1.00 98.56 79 TYR A N 1
ATOM 562 C CA . TYR A 1 79 ? -4.369 11.157 10.664 1.00 98.56 79 TYR A CA 1
ATOM 563 C C . TYR A 1 79 ? -3.113 10.874 9.820 1.00 98.56 79 TYR A C 1
ATOM 565 O O . TYR A 1 79 ? -2.600 9.764 9.868 1.00 98.56 79 TYR A O 1
ATOM 573 N N . GLY A 1 80 ? -2.608 11.847 9.055 1.00 98.69 80 GLY A N 1
ATOM 574 C CA . GLY A 1 80 ? -1.433 11.662 8.195 1.00 98.69 80 GLY A CA 1
ATOM 575 C C . GLY A 1 80 ? -1.748 11.056 6.823 1.00 98.69 80 GLY A C 1
ATOM 576 O O . GLY A 1 80 ? -2.899 10.936 6.402 1.00 98.69 80 GLY A O 1
ATOM 577 N N . MET A 1 81 ? -0.713 10.729 6.065 1.00 98.69 81 MET A N 1
ATOM 578 C CA . MET A 1 81 ? -0.830 10.059 4.770 1.00 98.69 81 MET A CA 1
ATOM 579 C C . MET A 1 81 ? -1.263 8.595 4.930 1.00 98.69 81 MET A C 1
ATOM 581 O O . MET A 1 81 ? -1.241 8.035 6.027 1.00 98.69 81 MET A O 1
ATOM 585 N N . THR A 1 82 ? -1.630 7.945 3.825 1.00 98.88 82 THR A N 1
ATOM 586 C CA . THR A 1 82 ? -1.940 6.506 3.820 1.00 98.88 82 THR A CA 1
ATOM 587 C C . THR A 1 82 ? -0.756 5.688 4.342 1.00 98.88 82 THR A C 1
ATOM 589 O O . THR A 1 82 ? -0.937 4.795 5.164 1.00 98.88 82 THR A O 1
ATOM 592 N N . ILE A 1 83 ? 0.472 6.055 3.956 1.00 98.50 83 ILE A N 1
ATOM 593 C CA . ILE A 1 83 ? 1.704 5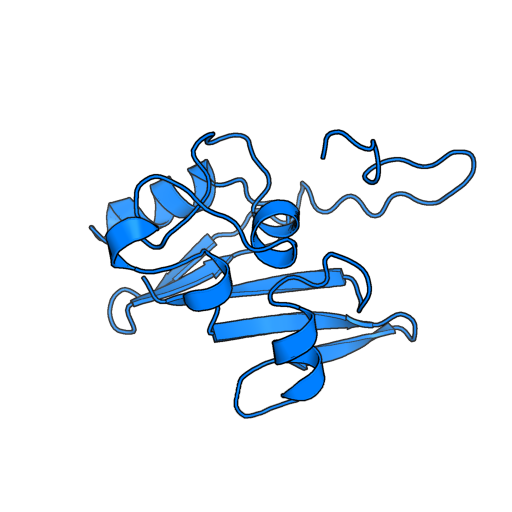.422 4.458 1.00 98.50 83 ILE A CA 1
ATOM 594 C C . ILE A 1 83 ? 1.958 5.604 5.953 1.00 98.50 83 ILE A C 1
ATOM 596 O O . ILE A 1 83 ? 2.598 4.743 6.550 1.00 98.50 83 ILE A O 1
ATOM 600 N N . ASP A 1 84 ? 1.448 6.672 6.567 1.00 98.81 84 ASP A N 1
ATOM 601 C CA . ASP A 1 84 ? 1.611 6.905 8.009 1.00 98.81 84 ASP A CA 1
ATOM 602 C C . ASP A 1 84 ? 0.739 5.944 8.833 1.00 98.81 84 ASP A C 1
ATOM 604 O O . ASP A 1 84 ? 0.954 5.776 10.030 1.00 98.81 84 ASP A O 1
ATOM 608 N N . ASN A 1 85 ? -0.236 5.300 8.183 1.00 98.81 85 ASN A N 1
ATOM 609 C CA . ASN A 1 85 ? -1.139 4.320 8.780 1.00 98.81 85 ASN A CA 1
ATOM 610 C C . ASN A 1 85 ? -0.862 2.893 8.281 1.00 98.81 85 ASN A C 1
ATOM 612 O O . ASN A 1 85 ? -1.575 1.966 8.669 1.00 98.81 85 ASN A O 1
ATOM 616 N N . LEU A 1 86 ? 0.155 2.698 7.434 1.00 98.88 86 LEU A N 1
ATOM 617 C CA . LEU A 1 86 ? 0.622 1.374 7.039 1.00 98.88 86 LEU A CA 1
ATOM 618 C C . LEU A 1 86 ? 1.369 0.733 8.215 1.00 98.88 86 LEU A C 1
ATOM 620 O O . LEU A 1 86 ? 2.200 1.376 8.848 1.00 98.88 86 LEU A O 1
ATOM 624 N N . VAL A 1 87 ? 1.070 -0.532 8.489 1.00 98.88 87 VAL A N 1
ATOM 625 C CA . VAL A 1 87 ? 1.578 -1.307 9.633 1.00 98.88 87 VAL A CA 1
ATOM 626 C C . VAL A 1 87 ? 2.574 -2.351 9.163 1.00 98.88 87 VAL A C 1
ATOM 628 O O . VAL A 1 87 ? 3.647 -2.509 9.741 1.00 98.88 87 VAL A O 1
ATOM 631 N N . SER A 1 88 ? 2.207 -3.065 8.102 1.00 98.94 88 SER A N 1
ATOM 632 C CA . SER A 1 88 ? 3.040 -4.084 7.489 1.00 98.94 88 SER A CA 1
ATOM 633 C C . SER A 1 88 ? 2.668 -4.297 6.020 1.00 98.94 88 SER A C 1
ATOM 635 O O . SER A 1 88 ? 1.609 -3.861 5.555 1.00 98.94 88 SER A O 1
ATOM 637 N N . ALA A 1 89 ? 3.557 -4.944 5.270 1.00 98.94 89 ALA A N 1
ATOM 638 C CA . ALA A 1 89 ? 3.321 -5.337 3.889 1.00 98.94 89 ALA A CA 1
ATOM 639 C C . ALA A 1 89 ? 3.998 -6.675 3.567 1.00 98.94 89 ALA A C 1
ATOM 641 O O . ALA A 1 89 ? 5.179 -6.861 3.857 1.00 98.94 89 ALA A O 1
ATOM 642 N N . ASN A 1 90 ? 3.271 -7.578 2.906 1.00 98.88 90 ASN A N 1
ATOM 643 C CA . ASN A 1 90 ? 3.861 -8.776 2.303 1.00 98.88 90 ASN A CA 1
ATOM 644 C C . ASN A 1 90 ? 4.393 -8.426 0.916 1.00 98.88 90 ASN A C 1
ATOM 646 O O . ASN A 1 90 ? 3.652 -7.879 0.099 1.00 98.88 90 ASN A O 1
ATOM 650 N N . VAL A 1 91 ? 5.653 -8.749 0.633 1.00 98.88 91 VAL A N 1
ATOM 651 C CA . VAL A 1 91 ? 6.345 -8.349 -0.598 1.00 98.88 91 VAL A CA 1
ATOM 652 C C . VAL A 1 91 ? 6.977 -9.551 -1.278 1.00 98.88 91 VAL A C 1
ATOM 654 O O . VAL A 1 91 ? 7.699 -10.316 -0.645 1.00 98.88 91 VAL A O 1
ATOM 657 N N . VAL A 1 92 ? 6.751 -9.686 -2.583 1.00 98.88 92 VAL A N 1
ATOM 658 C CA . VAL A 1 92 ? 7.517 -10.582 -3.453 1.00 98.88 92 VAL A CA 1
ATOM 659 C C . VAL A 1 92 ? 8.660 -9.793 -4.085 1.00 98.88 92 VAL A C 1
ATOM 661 O O . VAL A 1 92 ? 8.427 -8.856 -4.854 1.00 98.88 92 VAL A O 1
ATOM 664 N N . THR A 1 93 ? 9.896 -10.154 -3.756 1.00 98.62 93 THR A N 1
ATOM 665 C C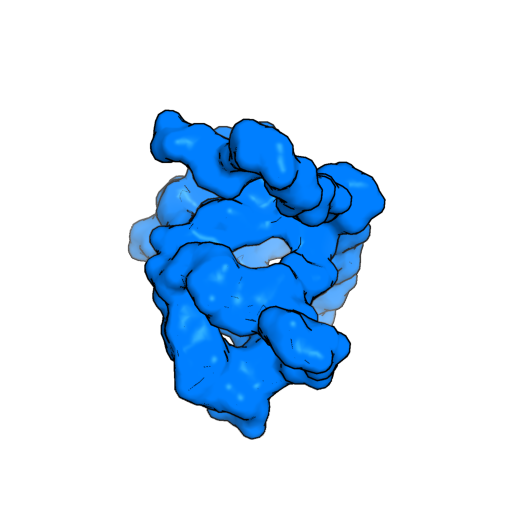A . THR A 1 93 ? 11.108 -9.509 -4.277 1.00 98.62 93 THR A CA 1
ATOM 666 C C . THR A 1 93 ? 11.483 -10.028 -5.666 1.00 98.62 93 THR A C 1
ATOM 668 O O . THR A 1 93 ? 10.965 -11.037 -6.143 1.00 98.62 93 THR A O 1
ATOM 671 N N . ALA A 1 94 ? 12.415 -9.344 -6.335 1.00 98.38 94 ALA A N 1
ATOM 672 C CA . ALA A 1 94 ? 12.850 -9.689 -7.693 1.00 98.38 94 ALA A CA 1
ATOM 673 C C . ALA A 1 94 ? 13.462 -11.100 -7.820 1.00 98.38 94 ALA A C 1
ATOM 675 O O . ALA A 1 94 ? 13.410 -11.699 -8.890 1.00 98.38 94 ALA A O 1
ATOM 676 N N . ASP A 1 95 ? 14.019 -11.641 -6.734 1.00 98.19 95 ASP A N 1
ATOM 677 C CA . ASP A 1 95 ? 14.528 -13.017 -6.645 1.00 98.19 95 ASP A CA 1
ATOM 678 C C . ASP A 1 95 ? 13.448 -14.043 -6.236 1.00 98.19 95 ASP A C 1
ATOM 680 O O . ASP A 1 95 ? 13.757 -15.212 -6.012 1.00 98.19 95 ASP A O 1
ATOM 684 N N . GLY A 1 96 ? 12.181 -13.625 -6.148 1.00 98.25 96 GLY A N 1
ATOM 685 C CA . GLY A 1 96 ? 11.027 -14.481 -5.872 1.00 98.25 96 GLY A CA 1
ATOM 686 C C . GLY A 1 96 ? 10.790 -14.802 -4.395 1.00 98.25 96 GLY A C 1
ATOM 687 O O . GLY A 1 96 ? 9.896 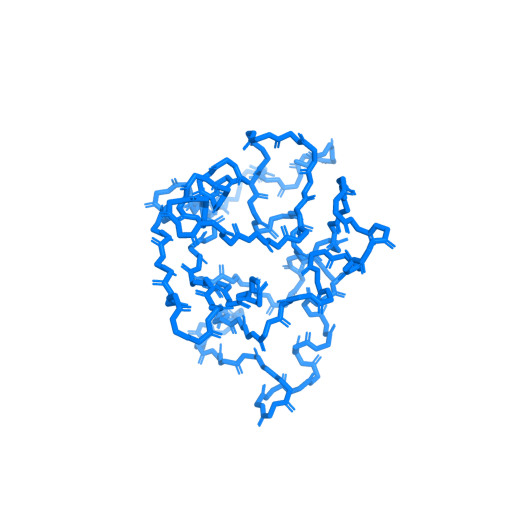-15.593 -4.089 1.00 98.25 96 GLY A O 1
ATOM 688 N N . ARG A 1 97 ? 11.556 -14.216 -3.465 1.00 98.50 97 ARG A N 1
ATOM 689 C CA . ARG A 1 97 ? 11.320 -14.403 -2.026 1.00 98.50 97 ARG A CA 1
ATOM 690 C C . ARG A 1 97 ? 10.087 -13.633 -1.565 1.00 98.50 97 ARG A C 1
ATOM 692 O O . ARG A 1 97 ? 9.793 -12.553 -2.066 1.00 98.50 97 ARG A O 1
ATOM 699 N N . GLN A 1 98 ? 9.391 -14.198 -0.583 1.00 98.62 98 GLN A N 1
ATOM 700 C CA . GLN A 1 98 ? 8.310 -13.530 0.137 1.00 98.62 98 GLN A CA 1
ATOM 701 C C . GLN A 1 98 ? 8.863 -12.989 1.450 1.00 98.62 98 GLN A C 1
ATOM 703 O O . GLN A 1 98 ? 9.404 -13.759 2.244 1.00 98.62 98 GLN A O 1
ATOM 708 N N . LEU A 1 99 ? 8.749 -11.682 1.655 1.00 98.75 99 LEU A N 1
ATOM 709 C CA . LEU A 1 99 ? 9.201 -10.989 2.856 1.00 98.75 99 LEU A CA 1
ATOM 710 C C . LEU A 1 99 ? 8.026 -10.268 3.511 1.00 98.75 99 LEU A C 1
ATOM 712 O O . LEU A 1 99 ? 7.169 -9.724 2.813 1.00 98.75 99 LEU A O 1
ATOM 716 N N . LEU A 1 100 ? 8.023 -10.223 4.841 1.00 98.88 100 LEU A N 1
ATOM 717 C CA . LEU A 1 100 ? 7.181 -9.317 5.612 1.00 98.88 100 LEU A CA 1
ATOM 718 C C . LEU A 1 100 ? 7.992 -8.060 5.933 1.00 98.88 100 LEU A C 1
ATOM 720 O O . LEU A 1 100 ? 9.057 -8.150 6.536 1.00 98.88 100 LEU A O 1
ATOM 724 N N . ALA A 1 101 ? 7.500 -6.896 5.527 1.00 98.88 101 ALA A N 1
ATOM 725 C CA . ALA A 1 101 ? 8.080 -5.605 5.873 1.00 98.88 101 ALA A CA 1
ATOM 726 C C . ALA A 1 101 ? 7.208 -4.925 6.936 1.00 98.88 101 ALA A C 1
ATOM 728 O O . ALA A 1 101 ? 6.022 -4.704 6.697 1.00 98.88 101 ALA A O 1
ATOM 729 N N . SER A 1 102 ? 7.776 -4.594 8.092 1.00 98.88 102 SER A N 1
ATOM 730 C CA . SER A 1 102 ? 7.124 -3.887 9.201 1.00 98.88 102 SER A CA 1
ATOM 731 C C . SER A 1 102 ? 8.155 -3.102 10.025 1.00 98.88 102 SER A C 1
ATOM 733 O O . SER A 1 102 ? 9.345 -3.103 9.717 1.00 98.88 102 SER A O 1
ATOM 735 N N . GLU A 1 103 ? 7.725 -2.446 11.104 1.00 98.50 103 GLU A N 1
ATOM 736 C CA . GLU A 1 103 ? 8.645 -1.796 12.054 1.00 98.50 103 GLU A CA 1
ATOM 737 C C . GLU A 1 103 ? 9.504 -2.774 12.870 1.00 98.50 103 GLU A C 1
ATOM 739 O O . GLU A 1 103 ? 10.386 -2.330 13.595 1.00 98.50 103 GLU A O 1
ATOM 744 N N . THR A 1 104 ? 9.258 -4.084 12.785 1.00 98.56 104 THR A N 1
ATOM 745 C CA . THR A 1 104 ? 10.015 -5.097 13.541 1.00 98.56 104 THR A CA 1
ATOM 746 C C . THR A 1 104 ? 10.633 -6.180 12.658 1.0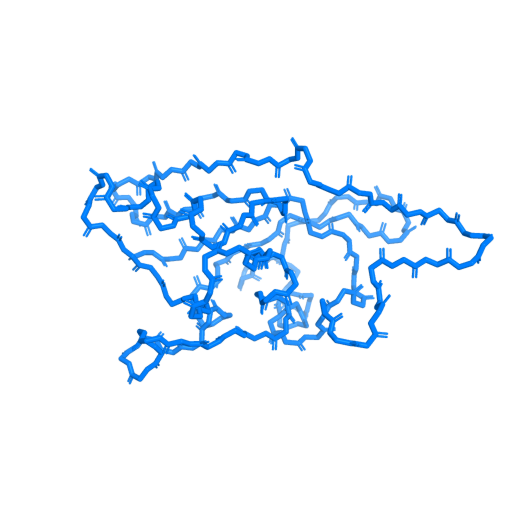0 98.56 104 THR A C 1
ATOM 748 O O . THR A 1 104 ? 11.269 -7.098 13.171 1.00 98.56 104 THR A O 1
ATOM 751 N N . GLU A 1 105 ? 10.413 -6.131 11.341 1.00 98.69 105 GLU A N 1
ATOM 752 C CA . GLU A 1 105 ? 10.923 -7.111 10.380 1.00 98.69 105 GLU A CA 1
ATOM 753 C C . GLU A 1 105 ? 11.189 -6.432 9.030 1.00 98.69 105 GLU A C 1
ATOM 755 O O . GLU A 1 105 ? 10.304 -5.781 8.483 1.00 98.69 105 GLU A O 1
ATOM 760 N N . ASN A 1 106 ? 12.404 -6.570 8.484 1.00 98.69 106 ASN A N 1
ATOM 761 C CA . ASN A 1 106 ? 12.838 -5.874 7.259 1.00 98.69 106 ASN A CA 1
ATOM 762 C C . ASN A 1 106 ? 12.518 -4.356 7.304 1.00 98.69 106 ASN A C 1
ATOM 764 O O . ASN A 1 106 ? 11.890 -3.804 6.399 1.00 98.69 106 ASN A O 1
ATOM 768 N N . GLU A 1 107 ? 12.911 -3.692 8.397 1.00 98.69 107 GLU A N 1
ATOM 769 C CA . GLU A 1 107 ? 12.553 -2.297 8.719 1.00 98.69 107 GLU A CA 1
ATOM 770 C C . GLU A 1 107 ? 12.994 -1.283 7.650 1.00 98.69 107 GLU A C 1
ATOM 772 O O . GLU A 1 107 ? 12.315 -0.287 7.394 1.00 98.69 107 GLU A O 1
ATOM 777 N N . ASP A 1 108 ? 14.125 -1.546 6.996 1.00 98.69 108 ASP A N 1
ATOM 778 C CA . ASP A 1 108 ? 14.662 -0.756 5.890 1.00 98.69 108 ASP A CA 1
ATOM 779 C C . ASP A 1 108 ? 13.781 -0.853 4.637 1.00 98.69 108 ASP A C 1
ATOM 781 O O . ASP A 1 108 ? 13.461 0.166 4.016 1.00 98.69 108 ASP A O 1
ATOM 785 N N . LEU A 1 109 ? 13.317 -2.061 4.305 1.00 98.81 109 LEU A N 1
ATOM 786 C CA . LEU A 1 109 ? 12.325 -2.287 3.260 1.00 98.81 109 LEU A CA 1
ATOM 787 C C . LEU A 1 109 ? 10.996 -1.615 3.623 1.00 98.81 109 LEU A C 1
ATOM 789 O O . LEU A 1 109 ? 10.398 -0.950 2.779 1.00 98.81 109 LEU A O 1
ATOM 793 N N . PHE A 1 110 ? 10.547 -1.725 4.874 1.00 98.88 110 PHE A N 1
ATOM 794 C CA . PHE A 1 110 ? 9.310 -1.088 5.325 1.00 98.88 110 PHE A CA 1
ATOM 795 C C . PHE A 1 110 ? 9.364 0.440 5.223 1.00 98.88 110 PHE A C 1
ATOM 797 O O . PHE A 1 110 ? 8.420 1.074 4.746 1.00 98.88 110 PHE A O 1
ATOM 804 N N . TRP A 1 111 ? 10.487 1.047 5.610 1.00 98.75 111 TRP A N 1
ATOM 805 C CA . TRP A 1 111 ? 10.744 2.466 5.375 1.00 98.75 111 TRP A CA 1
ATOM 806 C C . TRP A 1 111 ? 10.678 2.809 3.880 1.00 98.75 111 TRP A C 1
ATOM 808 O O . TRP A 1 111 ? 10.000 3.762 3.501 1.00 98.75 111 TRP A O 1
ATOM 818 N N . ALA A 1 112 ? 11.312 2.004 3.024 1.00 98.75 112 ALA A N 1
ATOM 819 C CA . ALA A 1 112 ? 11.387 2.259 1.588 1.00 98.75 112 ALA A CA 1
ATOM 820 C C . ALA A 1 112 ? 10.026 2.144 0.872 1.00 98.75 112 ALA A C 1
ATOM 822 O O . ALA A 1 112 ? 9.730 2.927 -0.034 1.00 98.75 112 ALA A O 1
ATOM 823 N N . LEU A 1 113 ? 9.167 1.206 1.285 1.00 98.69 113 LEU A N 1
ATOM 824 C CA . LEU A 1 113 ? 7.817 1.034 0.728 1.00 98.69 113 LEU A CA 1
ATOM 825 C C . LEU A 1 113 ? 6.889 2.215 1.041 1.00 98.69 113 LEU A C 1
ATOM 827 O O . LEU A 1 113 ? 5.949 2.476 0.288 1.00 98.69 113 LEU A O 1
ATOM 831 N N . ARG A 1 114 ? 7.156 2.964 2.116 1.00 98.69 114 ARG A N 1
ATOM 832 C CA . ARG A 1 114 ? 6.376 4.139 2.530 1.00 98.69 114 ARG A CA 1
ATOM 833 C C . ARG A 1 114 ? 6.765 5.395 1.739 1.00 98.69 114 ARG A C 1
ATOM 835 O O . ARG A 1 114 ? 7.190 6.399 2.301 1.00 98.69 114 ARG A O 1
ATOM 842 N N . GLY A 1 115 ? 6.595 5.338 0.417 1.00 98.44 115 GLY A N 1
ATOM 843 C CA . GLY A 1 115 ? 6.797 6.467 -0.504 1.00 98.44 115 GLY A CA 1
ATOM 844 C C . GLY A 1 115 ? 7.731 6.178 -1.682 1.00 98.44 115 GLY A C 1
ATOM 845 O O . GLY A 1 115 ? 7.794 6.964 -2.625 1.00 98.44 115 GLY A O 1
ATOM 846 N N . GLY A 1 116 ? 8.442 5.050 -1.666 1.00 98.31 116 GLY A N 1
ATOM 847 C CA . GLY A 1 116 ? 9.378 4.668 -2.721 1.00 98.31 116 GLY A CA 1
ATOM 848 C C . GLY A 1 116 ? 8.751 3.981 -3.940 1.00 98.31 116 GLY A C 1
ATOM 849 O O . GLY A 1 116 ? 9.477 3.530 -4.824 1.00 98.31 116 GLY A O 1
ATOM 850 N N . GLY A 1 117 ? 7.422 3.896 -4.028 1.00 97.62 117 GLY A N 1
ATOM 851 C CA . GLY A 1 117 ? 6.713 3.295 -5.157 1.00 97.62 117 GLY A CA 1
ATOM 852 C C . GLY A 1 117 ? 6.958 1.787 -5.303 1.00 97.62 117 GLY A C 1
ATOM 853 O O . GLY A 1 117 ? 7.305 1.093 -4.353 1.00 97.62 117 GLY A O 1
ATOM 854 N N . GLY A 1 118 ? 6.794 1.269 -6.523 1.00 97.31 118 GLY A N 1
ATOM 855 C CA . GLY A 1 118 ? 6.983 -0.154 -6.846 1.00 97.31 118 GLY A CA 1
ATOM 856 C C . GLY A 1 118 ? 8.442 -0.599 -7.024 1.00 97.31 118 GLY A C 1
ATOM 857 O O . GLY A 1 118 ? 8.683 -1.588 -7.707 1.00 97.31 118 GLY A O 1
ATOM 858 N N . ASN A 1 119 ? 9.424 0.132 -6.482 1.00 98.50 119 ASN A N 1
ATOM 859 C CA . ASN A 1 119 ? 10.851 -0.132 -6.728 1.00 98.50 119 ASN A CA 1
ATOM 860 C C . ASN A 1 119 ? 11.381 -1.402 -6.042 1.00 98.50 119 ASN A C 1
ATOM 862 O O . ASN A 1 119 ? 12.379 -1.963 -6.487 1.00 98.50 119 ASN A O 1
ATOM 866 N N . PHE A 1 120 ? 10.744 -1.843 -4.955 1.00 98.38 120 PHE A N 1
ATOM 867 C CA . PHE A 1 120 ? 11.321 -2.839 -4.040 1.00 98.38 120 PHE A CA 1
ATOM 868 C C . PHE A 1 120 ? 10.664 -4.220 -4.118 1.00 98.38 120 PHE A C 1
ATOM 870 O O . PHE A 1 120 ? 11.005 -5.116 -3.349 1.00 98.38 120 PHE A O 1
ATOM 877 N N . GLY A 1 121 ? 9.736 -4.404 -5.055 1.00 98.38 121 GLY A N 1
ATOM 878 C CA . GLY A 1 121 ? 9.017 -5.654 -5.257 1.00 98.38 121 GLY A CA 1
ATOM 879 C C . GLY A 1 121 ? 7.519 -5.445 -5.427 1.00 98.38 121 GLY A C 1
ATOM 880 O O . GLY A 1 121 ? 7.021 -4.320 -5.513 1.00 98.38 121 GLY A O 1
ATOM 881 N N . ILE A 1 122 ? 6.804 -6.561 -5.481 1.00 98.81 122 ILE A N 1
ATOM 882 C CA . ILE A 1 122 ? 5.353 -6.599 -5.636 1.00 98.81 122 ILE A CA 1
ATOM 883 C C . ILE A 1 122 ? 4.744 -6.789 -4.256 1.00 98.81 122 ILE A C 1
ATOM 885 O O . ILE A 1 122 ? 4.885 -7.858 -3.664 1.00 98.81 122 ILE A O 1
ATOM 889 N N . VAL A 1 123 ? 4.056 -5.769 -3.746 1.00 98.88 123 VAL A N 1
ATOM 890 C CA . VAL A 1 123 ? 3.283 -5.926 -2.512 1.00 98.88 123 VAL A CA 1
ATOM 891 C C . VAL A 1 123 ? 2.042 -6.764 -2.800 1.00 98.88 123 VAL A C 1
ATOM 893 O O . VAL A 1 123 ? 1.260 -6.424 -3.684 1.00 98.88 123 VAL A O 1
ATOM 896 N N . THR A 1 124 ? 1.870 -7.859 -2.065 1.00 98.75 124 THR A N 1
ATOM 897 C CA . THR A 1 124 ? 0.756 -8.809 -2.201 1.00 98.75 124 THR A CA 1
ATOM 898 C C . THR A 1 124 ? -0.290 -8.672 -1.099 1.00 98.75 124 THR A C 1
ATOM 900 O O . THR A 1 124 ? -1.388 -9.201 -1.238 1.00 98.75 124 THR A O 1
ATOM 903 N N . GLN A 1 125 ? 0.013 -7.938 -0.026 1.00 98.88 125 GLN A N 1
ATOM 904 C CA . GLN A 1 125 ? -0.945 -7.549 1.007 1.00 98.88 125 GLN A CA 1
ATOM 905 C C . GLN A 1 125 ? -0.426 -6.324 1.760 1.00 98.88 125 GLN A C 1
ATOM 907 O O . GLN A 1 125 ? 0.761 -6.258 2.071 1.00 98.88 125 GLN A O 1
ATOM 912 N N . PHE A 1 126 ? -1.323 -5.401 2.088 1.00 98.94 126 PHE A N 1
ATOM 913 C CA . PHE A 1 126 ? -1.083 -4.281 2.995 1.00 98.94 126 PHE A CA 1
ATOM 914 C C . PHE A 1 126 ? -1.854 -4.499 4.296 1.00 98.94 126 PHE A C 1
ATOM 916 O O . PHE A 1 126 ? -3.003 -4.938 4.258 1.00 98.94 126 PHE A O 1
ATOM 923 N N . GLU A 1 127 ? -1.258 -4.145 5.429 1.00 98.94 127 GLU A N 1
ATOM 924 C CA . GLU A 1 127 ? -1.955 -4.022 6.708 1.00 98.94 127 GLU A CA 1
ATOM 925 C C . GLU A 1 127 ? -2.029 -2.547 7.115 1.00 98.94 127 GLU A C 1
ATOM 927 O O . GLU A 1 127 ? -0.997 -1.889 7.231 1.00 98.94 127 GLU A O 1
ATOM 932 N N . PHE A 1 128 ? -3.230 -2.028 7.368 1.00 98.94 128 PHE A N 1
ATOM 933 C CA . PHE A 1 128 ? -3.457 -0.644 7.788 1.00 98.94 128 PHE A CA 1
ATOM 934 C C . PHE A 1 128 ? -4.034 -0.557 9.200 1.00 98.94 128 PHE A C 1
ATOM 936 O O . PHE A 1 128 ? -4.866 -1.376 9.591 1.00 98.94 128 PHE A O 1
ATOM 943 N N . GLN A 1 129 ? -3.652 0.484 9.939 1.00 98.88 129 GLN A N 1
ATOM 944 C CA . GLN A 1 129 ? -4.400 0.992 11.090 1.00 98.88 129 GLN A CA 1
ATOM 945 C C . GLN A 1 129 ? -5.683 1.676 10.604 1.00 98.88 129 GLN A C 1
ATOM 947 O O . GLN A 1 129 ? -5.611 2.504 9.698 1.00 98.88 129 GLN A O 1
ATOM 952 N N . LEU A 1 130 ? -6.824 1.361 11.223 1.00 98.50 130 LEU A N 1
ATOM 953 C CA . LEU A 1 130 ? -8.121 2.025 11.026 1.00 98.50 130 LEU A CA 1
ATOM 954 C C . LEU A 1 130 ? -8.566 2.848 12.249 1.00 98.50 130 LEU A C 1
ATOM 956 O O . LEU A 1 130 ? -7.947 2.695 13.332 1.00 98.50 130 LEU A O 1
#

pLDDT: mean 98.35, std 1.17, range [88.62, 98.94]

Foldseek 3Di:
DVVPVQDDDPDDHPDQLVLADWDADLVQQKIKGFQNHFQLSNCVRQVVSPGDDFADDDRRHGPQQQQQQFGGYDCCVPQNTQLSFWAWWWFQAPVRDTFIEGCVGVPVVSVCSRRVGCPGGDTGIIMGRD

Organism: Vibrio parahaemolyticus (NCBI:txid670)

Sequence (130 aa):
NIAGNAVCDNGVMIDLSLLTQVRVDENAKRAFVEPGCTLGDLDEASQKHGLATPVGINSTTGIAGLTLGGGFGWLSRKYGMTIDNLVSANVVTADGRQLLASETENEDLFWALRGGGGNFGIVTQFEFQL

Secondary structure (DSSP, 8-state):
-TT-TT--SSS-----TT---EEEETTTTEEEE-TT-BHHHHHHHHHTTT------S-TTSBHHHHHHT----TTHHHH--GGGGEEEEEEE-TTS-EEEEETTBSHHHHHHHTTSGGGG-EEEEEEEE-